Protein AF-K1E1S6-F1 (afdb_monomer_lite)

Secondary structure (DSSP, 8-state):
---SEEEEE-STTEEEEEE-SSS-EEEEEEE-SS-GGGEES---SEEE-TT-EEEEEE---SSSPPPSEEEEEETTEEEEEEEEPPP--

Sequence (89 aa):
MNVPFEITSGPGQSYLMRNVSGQTVDLVTVTVDHPEGLTRDLPSEETFGPGASKKFLVLATWQTGRPVEVLVSWDVHPTPYALPLPPKN

Foldseek 3Di:
DDDQWAWDDDPDQKIKIWRQDQAKFFQKFKADPAPPVQKFDGDGRDIHHHGRMDMIGGHDDPVRDGDQWIWIATDVRNDTDTHGHDDDD

Organism: NCBI:txid1210046

pLDDT: mean 94.49, std 6.03, range [58.41, 98.25]

Structure (mmCIF, N/CA/C/O backbone):
data_AF-K1E1S6-F1
#
_entry.id   AF-K1E1S6-F1
#
loop_
_atom_site.group_PDB
_atom_site.id
_atom_site.type_symbol
_atom_site.label_atom_id
_atom_site.label_alt_id
_atom_site.label_comp_id
_atom_site.label_asym_id
_atom_site.label_entity_id
_atom_site.label_seq_id
_atom_site.pdbx_PDB_ins_code
_atom_site.Cartn_x
_atom_site.Cartn_y
_atom_site.Cartn_z
_atom_site.occupancy
_atom_site.B_iso_or_equiv
_atom_site.auth_seq_id
_atom_site.auth_comp_id
_atom_site.auth_asym_id
_atom_site.auth_atom_id
_atom_site.pdbx_PDB_model_num
ATOM 1 N N . MET A 1 1 ? -3.516 -12.736 13.721 1.00 58.41 1 MET A N 1
ATOM 2 C CA . MET A 1 1 ? -3.682 -11.270 13.655 1.00 58.41 1 MET A CA 1
ATOM 3 C C . MET A 1 1 ? -4.191 -10.954 12.261 1.00 58.41 1 MET A C 1
ATOM 5 O O . MET A 1 1 ? -3.627 -11.495 11.320 1.00 58.41 1 MET A O 1
ATOM 9 N N . ASN A 1 2 ? -5.275 -10.188 12.130 1.00 79.88 2 ASN A N 1
ATOM 10 C CA . ASN A 1 2 ? -5.786 -9.799 10.814 1.00 79.88 2 ASN A CA 1
ATOM 11 C C . ASN A 1 2 ? -5.060 -8.533 10.367 1.00 79.88 2 ASN A C 1
ATOM 13 O O . ASN A 1 2 ? -5.002 -7.564 11.119 1.00 79.88 2 ASN A O 1
ATOM 17 N N . VAL A 1 3 ? -4.491 -8.565 9.167 1.00 90.62 3 VAL A N 1
ATOM 18 C CA . VAL A 1 3 ? -3.823 -7.414 8.558 1.00 90.62 3 VAL A CA 1
ATOM 19 C C . VAL A 1 3 ? -4.908 -6.415 8.146 1.00 90.62 3 VAL A C 1
ATOM 21 O O . VAL A 1 3 ? -5.861 -6.822 7.483 1.00 90.62 3 VAL A O 1
ATOM 24 N N . PRO A 1 4 ? -4.827 -5.132 8.542 1.00 95.31 4 PRO A N 1
ATOM 25 C CA . PRO A 1 4 ? -5.938 -4.195 8.371 1.00 95.31 4 PRO A CA 1
ATOM 26 C C . PRO A 1 4 ? -6.058 -3.628 6.949 1.00 95.31 4 PRO A C 1
ATOM 28 O O . PRO A 1 4 ? -6.902 -2.766 6.710 1.00 95.31 4 PRO A O 1
ATOM 31 N N . PHE A 1 5 ? -5.237 -4.091 6.004 1.00 96.94 5 PHE A N 1
ATOM 32 C CA . PHE A 1 5 ? -5.131 -3.518 4.669 1.00 96.94 5 PHE A CA 1
ATOM 33 C C . PHE A 1 5 ? -5.340 -4.544 3.566 1.00 96.94 5 PHE A C 1
ATOM 35 O O . PHE A 1 5 ? -4.823 -5.656 3.621 1.00 96.94 5 PHE A O 1
ATOM 42 N N . GLU A 1 6 ? -6.022 -4.099 2.517 1.00 97.19 6 GLU A N 1
ATOM 43 C CA . GLU A 1 6 ? -6.091 -4.783 1.231 1.00 97.19 6 GLU A CA 1
ATOM 44 C C . GLU A 1 6 ? -5.564 -3.865 0.130 1.00 97.19 6 GLU A C 1
ATOM 46 O O . GLU A 1 6 ? -5.747 -2.642 0.176 1.00 97.19 6 GLU A O 1
ATOM 51 N N . ILE A 1 7 ? -4.929 -4.461 -0.880 1.00 97.88 7 ILE A N 1
ATOM 52 C CA . ILE A 1 7 ? -4.462 -3.752 -2.070 1.00 97.88 7 ILE A CA 1
ATOM 53 C C . ILE A 1 7 ? -5.220 -4.270 -3.285 1.00 97.88 7 ILE A C 1
ATOM 55 O O . ILE A 1 7 ? -5.265 -5.466 -3.557 1.00 97.88 7 ILE A O 1
ATOM 59 N N . THR A 1 8 ? -5.791 -3.344 -4.049 1.00 97.44 8 THR A N 1
ATOM 60 C CA . THR A 1 8 ? -6.497 -3.634 -5.301 1.00 97.44 8 THR A CA 1
ATOM 61 C C . THR A 1 8 ? -5.815 -2.952 -6.484 1.00 97.44 8 THR A C 1
ATOM 63 O O . THR A 1 8 ? -5.130 -1.933 -6.350 1.00 97.44 8 THR A O 1
ATOM 66 N N . SER A 1 9 ? -5.981 -3.522 -7.677 1.00 95.94 9 SER A N 1
ATOM 67 C CA . SER A 1 9 ? -5.475 -2.935 -8.914 1.00 95.94 9 SER A CA 1
ATOM 68 C C . SER A 1 9 ? -6.340 -1.749 -9.350 1.00 95.94 9 SER A C 1
ATOM 70 O O . SER A 1 9 ? -7.542 -1.903 -9.547 1.00 95.94 9 SER A O 1
ATOM 72 N N . GLY A 1 10 ? -5.731 -0.587 -9.587 1.00 93.75 10 GLY A N 1
ATOM 73 C CA . GLY A 1 10 ? -6.378 0.555 -10.245 1.00 93.75 10 GLY A CA 1
ATOM 74 C C . GLY A 1 10 ? -6.167 0.591 -11.769 1.00 93.75 10 GLY A C 1
ATOM 75 O O . GLY A 1 10 ? -5.624 -0.348 -12.352 1.00 93.75 10 GLY A O 1
ATOM 76 N N . PRO A 1 11 ? -6.525 1.691 -12.448 1.00 91.81 11 PRO A N 1
ATOM 77 C CA . PRO A 1 11 ? -6.183 1.907 -13.854 1.00 91.81 11 PRO A CA 1
ATOM 78 C C . PRO A 1 11 ? -4.665 1.980 -14.090 1.00 91.81 11 PRO A C 1
ATOM 80 O O . PRO A 1 11 ? -3.919 2.519 -13.262 1.00 91.81 11 PRO A O 1
ATOM 83 N N . GLY A 1 12 ? -4.197 1.459 -15.226 1.00 91.50 12 GLY A N 1
ATOM 84 C CA . GLY A 1 12 ? -2.783 1.486 -15.613 1.00 91.50 12 GLY A CA 1
ATOM 85 C C . GLY A 1 12 ? -1.865 0.865 -14.552 1.00 91.50 12 GLY A C 1
ATOM 86 O 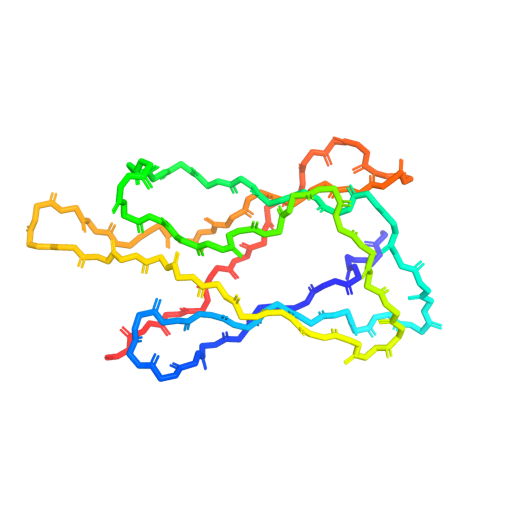O . GLY A 1 12 ? -2.100 -0.241 -14.062 1.00 91.50 12 GLY A O 1
ATOM 87 N N . GLN A 1 13 ? -0.830 1.603 -14.154 1.00 93.19 13 GLN A N 1
ATOM 88 C CA . GLN A 1 13 ? 0.201 1.144 -13.209 1.00 93.19 13 GLN A CA 1
ATOM 89 C C . GLN A 1 13 ? -0.095 1.504 -11.737 1.00 93.19 13 GLN A C 1
ATOM 91 O O . GLN A 1 13 ? 0.805 1.528 -10.901 1.00 93.19 13 GLN A O 1
ATOM 96 N N . SER A 1 14 ? -1.352 1.832 -11.417 1.00 95.94 14 SER A N 1
ATOM 97 C CA . SER A 1 14 ? -1.740 2.284 -10.075 1.00 95.94 14 SER A CA 1
ATOM 98 C C . SER A 1 14 ? -2.333 1.200 -9.191 1.00 95.94 14 SER A C 1
ATOM 100 O O . SER A 1 14 ? -3.039 0.322 -9.674 1.00 95.94 14 SER A O 1
ATOM 102 N N . TYR A 1 15 ? -2.125 1.298 -7.889 1.00 97.81 15 TYR A N 1
ATOM 103 C CA . TYR A 1 15 ? -2.756 0.449 -6.888 1.00 97.81 15 TYR A CA 1
ATOM 104 C C . TYR A 1 15 ? -3.539 1.305 -5.904 1.00 97.81 15 TYR A C 1
ATOM 106 O O . TYR A 1 15 ? -3.266 2.497 -5.758 1.00 97.81 15 TYR A O 1
ATOM 114 N N . LEU A 1 16 ? -4.530 0.700 -5.260 1.00 97.94 16 LEU A N 1
ATOM 115 C CA . LEU A 1 16 ? -5.306 1.319 -4.199 1.00 97.94 16 LEU A CA 1
ATOM 116 C C . LEU A 1 16 ? -5.163 0.467 -2.941 1.00 97.94 16 LEU A C 1
ATOM 118 O O . LEU A 1 16 ? -5.623 -0.673 -2.919 1.00 97.94 16 LEU A O 1
ATOM 122 N N . MET A 1 17 ? -4.535 1.031 -1.915 1.00 98.06 17 MET A N 1
ATOM 123 C CA . MET A 1 17 ? -4.485 0.458 -0.574 1.00 98.06 17 MET A CA 1
ATOM 124 C C . MET A 1 17 ? -5.672 0.982 0.224 1.00 98.06 17 MET A C 1
ATOM 126 O O . MET A 1 17 ? -5.911 2.191 0.246 1.00 98.06 17 MET A O 1
ATOM 130 N N . ARG A 1 18 ? -6.424 0.090 0.866 1.00 98.06 18 ARG A N 1
ATOM 131 C CA . ARG A 1 18 ? -7.606 0.432 1.662 1.00 98.06 18 ARG A CA 1
ATOM 132 C C . ARG A 1 18 ? -7.492 -0.158 3.056 1.00 98.06 18 ARG A C 1
ATOM 134 O O . ARG A 1 18 ? -7.175 -1.336 3.189 1.00 98.06 18 ARG A O 1
ATOM 141 N N . ASN A 1 19 ? -7.814 0.638 4.073 1.00 97.69 19 ASN A N 1
ATOM 142 C CA . ASN A 1 19 ? -8.053 0.125 5.414 1.00 97.69 19 ASN A CA 1
ATOM 143 C C . ASN A 1 19 ? -9.405 -0.598 5.434 1.00 97.69 19 ASN A C 1
ATOM 145 O O . ASN A 1 19 ? -10.463 0.024 5.308 1.00 97.69 19 ASN A O 1
ATOM 149 N N . VAL A 1 20 ? -9.356 -1.920 5.550 1.00 97.38 20 VAL A N 1
ATOM 150 C CA . VAL A 1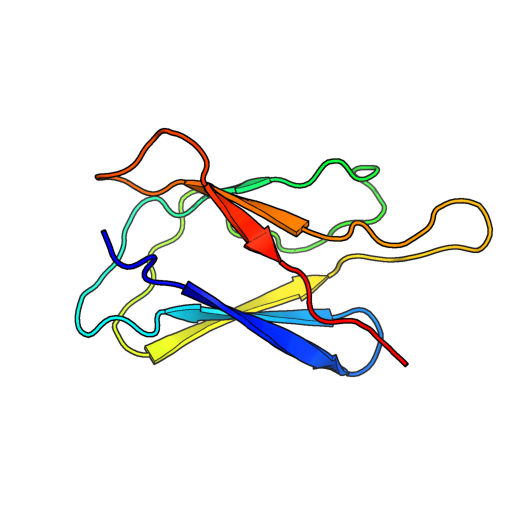 20 ? -10.531 -2.799 5.628 1.00 97.38 20 VAL A CA 1
ATOM 151 C C . VAL A 1 20 ? -10.890 -3.158 7.067 1.00 97.38 20 VAL A C 1
ATOM 153 O O . VAL A 1 20 ? -11.883 -3.844 7.308 1.00 97.38 20 VAL A O 1
ATOM 156 N N . SER A 1 21 ? -10.110 -2.680 8.037 1.00 94.44 21 SER A N 1
ATOM 157 C CA . SER A 1 21 ? -10.468 -2.787 9.443 1.00 94.44 21 SER A CA 1
ATOM 158 C C . SER A 1 21 ? -11.565 -1.786 9.820 1.00 94.44 21 SER A C 1
ATOM 160 O O . SER A 1 21 ? -11.800 -0.776 9.153 1.00 94.44 21 SER A O 1
ATOM 162 N N . GLY A 1 22 ? -12.237 -2.059 10.937 1.00 95.19 22 GLY A N 1
ATOM 163 C CA . GLY A 1 22 ? -13.193 -1.133 11.543 1.00 95.19 22 GLY A CA 1
ATOM 164 C C . GLY A 1 22 ? -12.550 -0.062 12.429 1.00 95.19 22 GLY A C 1
ATOM 165 O O . GLY A 1 22 ? -13.269 0.548 13.214 1.00 95.19 22 GLY A O 1
ATOM 166 N N . GLN A 1 23 ? -11.225 0.119 12.392 1.00 95.62 23 GLN A N 1
ATOM 167 C CA . GLN A 1 23 ? -10.467 1.000 13.292 1.00 95.62 23 GLN A CA 1
ATOM 168 C C . GLN A 1 23 ? -9.562 1.947 12.496 1.00 95.62 23 GLN A C 1
ATOM 170 O O . GLN A 1 23 ? -9.230 1.669 11.346 1.00 95.62 23 GLN A O 1
ATOM 175 N N . THR A 1 24 ? -9.166 3.067 13.100 1.00 97.38 24 THR A N 1
ATOM 176 C CA . THR A 1 24 ? -8.101 3.917 12.550 1.00 97.38 24 THR A CA 1
ATOM 177 C C . THR A 1 24 ? -6.754 3.217 12.719 1.00 97.38 24 THR A C 1
ATOM 179 O O . THR A 1 24 ? -6.516 2.601 13.756 1.00 97.38 24 THR A O 1
ATOM 182 N N . VAL A 1 25 ? -5.900 3.297 11.700 1.00 97.19 25 VAL A N 1
ATOM 183 C CA . VAL A 1 25 ? -4.533 2.763 11.720 1.00 97.19 25 VAL A CA 1
ATOM 184 C C . VAL A 1 25 ? -3.564 3.907 11.448 1.00 97.19 25 VAL A C 1
ATOM 186 O O . VAL A 1 25 ? -3.694 4.584 10.426 1.00 97.19 25 VAL A O 1
ATOM 189 N N . ASP A 1 26 ? -2.620 4.116 12.360 1.00 97.69 26 ASP A N 1
ATOM 190 C CA . ASP A 1 26 ? -1.688 5.242 12.349 1.00 97.69 26 ASP A CA 1
ATOM 191 C C . ASP A 1 26 ? -0.269 4.822 11.947 1.00 97.69 26 ASP A C 1
ATOM 193 O O . ASP A 1 26 ? 0.105 3.647 12.017 1.00 97.69 26 ASP A O 1
ATOM 197 N N . LEU A 1 27 ? 0.532 5.814 11.540 1.00 97.31 27 LEU A N 1
ATOM 198 C CA . LEU A 1 27 ? 1.946 5.664 11.169 1.00 97.31 27 LEU A CA 1
ATOM 199 C C . LEU A 1 27 ? 2.186 4.594 10.094 1.00 97.31 27 LEU A C 1
ATOM 201 O O . LEU A 1 27 ? 3.182 3.869 10.113 1.00 97.31 27 LEU A O 1
ATOM 205 N N . VAL A 1 28 ? 1.264 4.501 9.138 1.00 97.75 28 VAL A N 1
ATOM 206 C CA . VAL A 1 28 ? 1.316 3.520 8.059 1.00 97.75 28 VAL A CA 1
ATOM 207 C C . VAL A 1 28 ? 2.422 3.898 7.090 1.00 97.75 28 VAL A C 1
ATOM 209 O O . VAL A 1 28 ? 2.377 4.954 6.456 1.00 97.75 28 VAL A O 1
ATOM 212 N N . THR A 1 29 ? 3.389 3.001 6.943 1.00 97.94 29 THR A N 1
ATOM 213 C CA . THR A 1 29 ? 4.500 3.147 6.004 1.00 97.94 29 THR A CA 1
ATOM 214 C C . THR A 1 29 ? 4.530 1.956 5.064 1.00 97.94 29 THR A C 1
ATOM 216 O O . THR A 1 29 ? 4.450 0.806 5.497 1.00 97.94 29 THR A O 1
ATOM 219 N N . VAL A 1 30 ? 4.648 2.237 3.769 1.00 97.75 30 VAL A N 1
ATOM 220 C CA . VAL A 1 30 ? 4.780 1.232 2.717 1.00 97.75 30 VAL A CA 1
ATOM 221 C C . VAL A 1 30 ? 6.145 1.365 2.071 1.00 97.75 30 VAL A C 1
ATOM 223 O O . VAL A 1 30 ? 6.508 2.423 1.561 1.00 97.75 30 VAL A O 1
ATOM 226 N N . THR A 1 31 ? 6.877 0.262 2.030 1.00 97.00 31 THR A N 1
ATOM 227 C CA . THR A 1 31 ? 8.113 0.138 1.263 1.00 97.00 31 THR A CA 1
ATOM 228 C C . THR A 1 31 ? 7.973 -0.972 0.236 1.00 97.00 31 THR A C 1
ATOM 230 O O . THR A 1 31 ? 7.112 -1.848 0.325 1.00 97.00 31 THR A O 1
ATOM 233 N N . VAL A 1 32 ? 8.795 -0.919 -0.800 1.00 96.12 32 VAL A N 1
ATOM 234 C CA . VAL A 1 32 ? 8.795 -1.921 -1.860 1.00 96.12 32 VAL A CA 1
ATOM 235 C C . VAL A 1 32 ? 10.211 -2.058 -2.385 1.00 96.12 32 VAL A C 1
ATOM 237 O O . VAL A 1 32 ? 10.906 -1.056 -2.554 1.00 96.12 32 VAL A O 1
ATOM 240 N N . ASP A 1 33 ? 10.639 -3.293 -2.631 1.00 94.75 33 ASP A N 1
ATOM 241 C CA . ASP A 1 33 ? 11.898 -3.559 -3.321 1.00 94.75 33 ASP A CA 1
ATOM 242 C C . ASP A 1 33 ? 11.712 -3.279 -4.817 1.00 94.75 33 ASP A C 1
ATOM 244 O O . ASP A 1 33 ? 11.373 -4.150 -5.619 1.00 94.75 33 ASP A O 1
ATOM 248 N N . HIS A 1 34 ? 11.795 -1.996 -5.164 1.00 95.19 34 HIS A N 1
ATOM 249 C CA . HIS A 1 34 ? 11.623 -1.489 -6.518 1.00 95.19 34 HIS A CA 1
ATOM 250 C C . HIS A 1 34 ? 12.427 -0.196 -6.681 1.00 95.19 34 HIS A C 1
ATOM 252 O O . HIS A 1 34 ? 12.544 0.560 -5.715 1.00 95.19 34 HIS A O 1
ATOM 258 N N . PRO A 1 35 ? 12.970 0.116 -7.874 1.00 95.62 35 PRO A N 1
ATOM 259 C CA . PRO A 1 35 ? 13.720 1.351 -8.070 1.00 95.62 35 PRO A CA 1
ATOM 260 C C . PRO A 1 35 ? 12.902 2.584 -7.673 1.00 95.62 35 PRO A C 1
ATOM 262 O O . PRO A 1 35 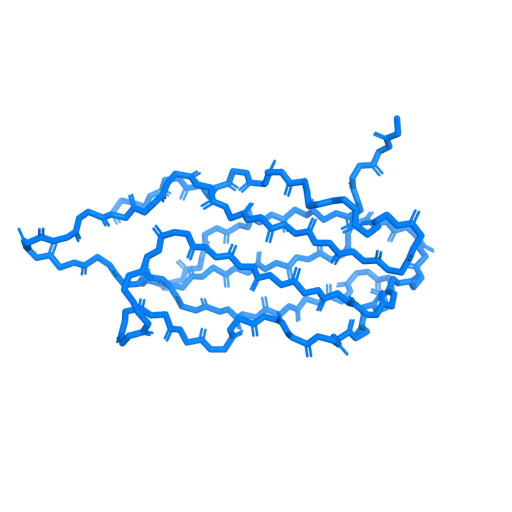? 11.754 2.728 -8.094 1.00 95.62 35 PRO A O 1
ATOM 265 N N . GLU A 1 36 ? 13.511 3.497 -6.916 1.00 88.50 36 GLU A N 1
ATOM 266 C CA . GLU A 1 36 ? 12.839 4.669 -6.333 1.00 88.50 36 GLU A CA 1
ATOM 267 C C . GLU A 1 36 ? 12.072 5.485 -7.392 1.00 88.50 36 GLU A C 1
ATOM 269 O O . GLU A 1 36 ? 10.891 5.783 -7.224 1.00 88.50 36 GLU A O 1
ATOM 274 N N . GLY A 1 37 ? 12.688 5.722 -8.558 1.00 93.06 37 GLY A N 1
ATOM 275 C CA . GLY A 1 37 ? 12.075 6.443 -9.685 1.00 93.06 37 GLY A CA 1
ATOM 276 C C . GLY A 1 37 ? 10.909 5.722 -10.380 1.00 93.06 37 GLY A C 1
ATOM 277 O O . GLY A 1 37 ? 10.249 6.306 -11.244 1.00 93.06 37 GLY A O 1
ATOM 278 N N . LEU A 1 38 ? 10.643 4.465 -10.021 1.00 95.81 38 LEU A N 1
ATOM 279 C CA . LEU A 1 38 ? 9.532 3.656 -10.518 1.00 95.81 38 LEU A CA 1
ATOM 280 C C . LEU A 1 38 ? 8.408 3.495 -9.488 1.00 95.81 38 LEU A C 1
ATOM 282 O O . LEU A 1 38 ? 7.461 2.747 -9.730 1.00 95.81 38 LEU A O 1
ATOM 286 N N . THR A 1 39 ? 8.460 4.218 -8.372 1.00 96.62 39 THR A N 1
ATOM 287 C CA . THR A 1 39 ? 7.377 4.276 -7.385 1.00 96.62 39 THR A CA 1
ATOM 288 C C . THR A 1 39 ? 6.929 5.718 -7.183 1.00 96.62 39 THR A C 1
ATOM 290 O O . THR A 1 39 ? 7.713 6.645 -7.375 1.00 96.62 39 THR A O 1
ATOM 293 N N . ARG A 1 40 ? 5.648 5.939 -6.866 1.00 96.94 40 ARG A N 1
ATOM 294 C CA . ARG A 1 40 ? 5.132 7.272 -6.501 1.00 96.94 40 ARG A CA 1
ATOM 295 C C . ARG A 1 40 ? 4.038 7.156 -5.457 1.00 96.94 40 ARG A C 1
ATOM 297 O O . ARG A 1 40 ? 3.236 6.224 -5.517 1.00 96.94 40 ARG A O 1
ATOM 304 N N . ASP A 1 41 ? 3.986 8.143 -4.570 1.00 96.75 41 ASP A N 1
ATOM 305 C CA . ASP A 1 41 ? 2.931 8.317 -3.567 1.00 96.75 41 ASP A CA 1
ATOM 306 C C . ASP A 1 41 ? 2.734 7.099 -2.649 1.00 96.75 41 ASP A C 1
ATOM 308 O O . ASP A 1 41 ? 1.619 6.838 -2.192 1.00 96.75 41 ASP A O 1
ATOM 312 N N . LEU A 1 42 ? 3.804 6.335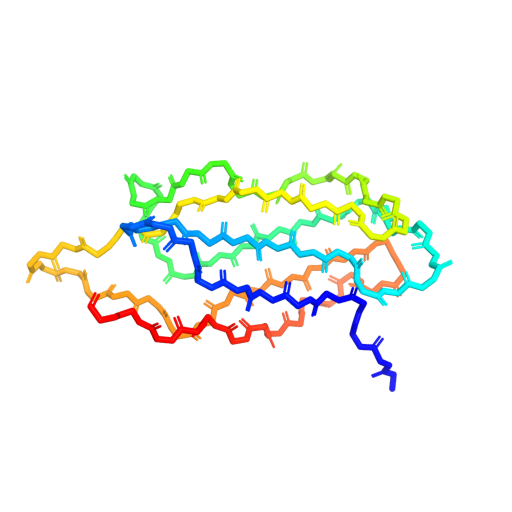 -2.386 1.00 97.19 42 LEU A N 1
ATOM 313 C CA . LEU A 1 42 ? 3.770 5.287 -1.368 1.00 97.19 42 LEU A CA 1
ATOM 314 C C . LEU A 1 42 ? 3.388 5.914 -0.018 1.00 97.19 42 LEU A C 1
ATOM 316 O O . LEU A 1 42 ? 3.928 6.973 0.314 1.00 97.19 42 LEU A O 1
ATOM 320 N N . PRO A 1 43 ? 2.464 5.303 0.746 1.00 97.12 43 PRO A N 1
ATOM 321 C CA . PRO A 1 43 ? 2.147 5.795 2.077 1.00 97.12 43 PRO A CA 1
ATOM 322 C C . PRO A 1 43 ? 3.391 5.883 2.966 1.00 97.12 43 PRO A C 1
ATOM 324 O O . PRO A 1 43 ? 4.160 4.924 3.041 1.00 97.12 43 PRO A O 1
ATOM 327 N N . SER A 1 44 ? 3.580 7.018 3.634 1.00 97.00 44 SER A N 1
ATOM 328 C CA . SER A 1 44 ? 4.721 7.261 4.524 1.00 97.00 44 SER A CA 1
ATOM 329 C C . SER A 1 44 ? 4.243 7.982 5.777 1.00 97.00 44 SER A C 1
ATOM 331 O O . SER A 1 44 ? 3.858 9.145 5.697 1.00 97.00 44 SER A O 1
ATOM 333 N N . GLU A 1 45 ? 4.278 7.289 6.918 1.00 96.94 45 GLU A N 1
ATOM 334 C CA . GLU A 1 45 ? 3.769 7.773 8.213 1.00 96.94 45 GLU A CA 1
ATOM 335 C C . GLU A 1 45 ? 2.321 8.302 8.153 1.00 96.94 45 GLU A C 1
ATOM 337 O O . GLU A 1 45 ? 1.962 9.285 8.798 1.00 96.94 45 GLU A O 1
ATOM 342 N N . GLU A 1 46 ? 1.463 7.647 7.369 1.00 97.06 46 GLU A N 1
ATOM 343 C CA . GLU A 1 46 ? 0.091 8.105 7.140 1.00 97.06 46 GLU A CA 1
ATOM 344 C C . GLU A 1 46 ? -0.944 7.471 8.067 1.00 97.06 46 GLU A C 1
ATOM 346 O O . GLU A 1 46 ? -0.803 6.336 8.516 1.00 97.06 46 GLU A O 1
ATOM 351 N N . THR A 1 47 ? -2.038 8.196 8.296 1.00 97.88 47 THR A N 1
ATOM 352 C CA . THR A 1 47 ? -3.198 7.711 9.051 1.00 97.88 47 THR A CA 1
ATOM 353 C C . THR A 1 47 ? -4.321 7.299 8.105 1.00 97.88 47 THR A C 1
ATOM 355 O O . THR A 1 47 ? -4.768 8.080 7.262 1.00 97.88 47 THR A O 1
ATOM 358 N N . PHE A 1 48 ? -4.846 6.088 8.292 1.00 98.25 48 PHE A N 1
ATOM 359 C CA . PHE A 1 48 ? -6.006 5.576 7.569 1.00 98.25 48 PHE A CA 1
ATOM 360 C C . PHE A 1 48 ? -7.174 5.354 8.528 1.00 98.25 48 PHE A C 1
ATOM 362 O O . PHE A 1 48 ? -7.174 4.407 9.313 1.00 98.25 48 PHE A O 1
ATOM 369 N N . GLY A 1 49 ? -8.221 6.171 8.415 1.00 98.19 49 GLY A N 1
ATOM 370 C CA . GLY A 1 49 ? -9.499 5.890 9.077 1.00 98.19 49 GLY A CA 1
ATOM 371 C C . GLY A 1 49 ? -10.196 4.633 8.519 1.00 98.19 49 GLY A C 1
ATOM 372 O O . GLY A 1 49 ? -9.794 4.122 7.467 1.00 98.19 49 GLY A O 1
ATOM 373 N N . PRO A 1 50 ? -11.265 4.141 9.171 1.00 97.88 50 PRO A N 1
ATOM 374 C CA . PRO A 1 50 ? -12.032 2.993 8.685 1.00 97.88 50 PRO A CA 1
ATOM 375 C C . PRO A 1 50 ? -12.536 3.204 7.252 1.00 97.88 50 PRO A C 1
ATOM 377 O O . PRO A 1 50 ? -13.202 4.196 6.952 1.00 97.88 50 PRO A O 1
ATOM 380 N N . GLY A 1 51 ? -12.210 2.280 6.346 1.00 97.88 51 GLY A N 1
ATOM 381 C CA . GLY A 1 51 ? -12.594 2.365 4.934 1.00 97.88 51 GLY A CA 1
ATOM 382 C C . GLY A 1 51 ? -11.824 3.398 4.104 1.00 97.88 51 GLY A C 1
ATOM 383 O O . GLY A 1 51 ? -12.067 3.476 2.897 1.00 97.88 51 GLY A O 1
ATOM 384 N N . ALA A 1 52 ? -10.907 4.164 4.706 1.00 98.19 52 ALA A N 1
ATOM 385 C CA . ALA A 1 52 ? -10.063 5.111 3.988 1.00 98.19 52 ALA A CA 1
ATOM 386 C C . ALA A 1 52 ? -9.152 4.379 2.998 1.00 98.19 52 ALA A C 1
ATOM 388 O O . ALA A 1 52 ? -8.745 3.234 3.219 1.00 98.19 52 ALA A O 1
ATOM 389 N N . SER A 1 53 ? -8.819 5.049 1.899 1.00 97.94 53 SER A N 1
ATOM 390 C CA . SER A 1 53 ? -7.994 4.466 0.848 1.00 97.94 53 SER A CA 1
ATOM 391 C C . SER A 1 53 ? -7.041 5.479 0.246 1.00 97.94 53 SER A C 1
ATOM 393 O O . SER A 1 53 ? -7.411 6.640 0.070 1.00 97.94 53 SER A O 1
ATOM 395 N N . LYS A 1 54 ? -5.864 5.007 -0.157 1.00 97.75 54 LYS A N 1
ATOM 396 C CA . LYS A 1 54 ? -4.847 5.796 -0.841 1.00 97.75 54 LYS A CA 1
ATOM 397 C C . LYS A 1 54 ? -4.385 5.095 -2.106 1.00 97.75 54 LYS A C 1
ATOM 399 O O . LYS A 1 54 ? -4.155 3.886 -2.130 1.00 97.75 54 LYS A O 1
ATOM 404 N N . LYS A 1 55 ? -4.254 5.883 -3.168 1.00 98.00 55 LYS A N 1
ATOM 405 C CA . LYS A 1 55 ? -3.689 5.445 -4.437 1.00 98.00 55 LYS A CA 1
ATOM 406 C C . LYS A 1 55 ? -2.179 5.665 -4.428 1.00 98.00 55 LYS A C 1
ATOM 408 O O . LYS A 1 55 ? -1.735 6.726 -4.010 1.00 98.00 55 LYS A O 1
ATOM 413 N N . PHE A 1 56 ? -1.433 4.704 -4.958 1.00 97.69 56 PHE A N 1
ATOM 414 C CA . PHE A 1 56 ? 0.008 4.809 -5.196 1.00 97.69 56 PHE A CA 1
ATOM 415 C C . PHE A 1 56 ? 0.371 4.178 -6.546 1.00 97.69 56 PHE A C 1
ATOM 417 O O . PHE A 1 56 ? -0.447 3.485 -7.167 1.00 97.69 56 PHE A O 1
ATOM 424 N N . LEU A 1 57 ? 1.575 4.449 -7.045 1.00 96.75 57 LEU A N 1
ATOM 425 C CA . LEU A 1 57 ? 2.061 3.934 -8.325 1.00 96.75 57 LEU A CA 1
ATOM 426 C C . LEU A 1 57 ? 3.256 3.011 -8.119 1.00 96.75 57 LEU A C 1
ATOM 428 O O . LEU A 1 57 ? 4.187 3.349 -7.394 1.00 96.75 57 LEU A O 1
ATOM 432 N N . VAL A 1 58 ? 3.244 1.890 -8.839 1.00 96.19 58 VAL A N 1
ATOM 433 C CA . VAL A 1 58 ? 4.402 1.006 -8.998 1.00 96.19 58 VAL A CA 1
ATOM 434 C C . VAL A 1 58 ? 4.530 0.689 -10.483 1.00 96.19 58 VAL A C 1
ATOM 436 O O . VAL A 1 58 ? 3.693 -0.006 -11.065 1.00 96.19 58 VAL A O 1
ATOM 439 N N . LEU A 1 59 ? 5.549 1.271 -11.107 1.00 94.75 59 LEU A N 1
ATOM 440 C CA . LEU A 1 59 ? 5.759 1.276 -12.547 1.00 94.75 59 LEU A CA 1
ATOM 441 C C . LEU A 1 59 ? 6.636 0.092 -12.968 1.00 94.75 59 LEU A C 1
ATOM 443 O O . LEU A 1 59 ? 7.790 0.004 -12.574 1.00 94.75 59 LEU A O 1
ATOM 447 N N . ALA A 1 60 ? 6.131 -0.781 -13.828 1.00 93.38 60 ALA A N 1
ATOM 448 C CA . ALA A 1 60 ? 6.949 -1.673 -14.638 1.00 93.38 60 ALA A CA 1
ATOM 449 C C . ALA A 1 60 ? 7.491 -0.937 -15.868 1.00 93.38 60 ALA A C 1
ATOM 451 O O . ALA A 1 60 ? 6.812 -0.091 -16.465 1.00 93.38 60 ALA A O 1
ATOM 452 N N . THR A 1 61 ? 8.691 -1.332 -16.277 1.00 91.44 61 THR A N 1
ATOM 453 C CA . THR A 1 61 ? 9.323 -0.964 -17.545 1.00 91.44 61 THR A CA 1
ATOM 454 C C . THR A 1 61 ? 9.686 -2.234 -18.315 1.00 91.44 61 THR A C 1
ATOM 456 O O . THR A 1 61 ? 9.464 -3.349 -17.849 1.00 91.44 61 THR A O 1
ATOM 459 N N . TRP A 1 62 ? 10.270 -2.082 -19.502 1.00 91.06 62 TRP A N 1
ATOM 460 C CA . TRP A 1 62 ? 10.798 -3.218 -20.258 1.00 91.06 62 TRP A CA 1
ATOM 461 C C . TRP A 1 62 ? 12.047 -3.852 -19.610 1.00 91.06 62 TRP A C 1
ATOM 463 O O . TRP A 1 62 ? 12.343 -5.007 -19.894 1.00 91.06 62 TRP A O 1
ATOM 473 N N . GLN A 1 63 ? 12.766 -3.124 -18.742 1.00 93.69 63 GLN A N 1
ATOM 474 C CA . GLN A 1 63 ? 13.962 -3.611 -18.029 1.00 93.69 63 GLN A CA 1
ATOM 475 C C . GLN A 1 63 ? 13.657 -4.084 -16.608 1.00 93.69 63 GLN A C 1
ATOM 477 O O . GLN A 1 63 ? 14.428 -4.848 -16.034 1.00 93.69 63 GLN A O 1
ATOM 482 N N . THR A 1 64 ? 12.556 -3.611 -16.023 1.00 92.94 64 THR A N 1
ATOM 483 C CA . THR A 1 64 ? 12.213 -3.858 -14.623 1.00 92.94 64 THR A CA 1
ATOM 484 C C . THR A 1 64 ? 10.767 -4.313 -14.536 1.00 92.94 64 THR A C 1
ATOM 486 O O . THR A 1 64 ? 9.840 -3.544 -14.806 1.00 92.94 64 THR A O 1
ATOM 489 N N . GLY A 1 65 ? 10.584 -5.577 -14.153 1.00 91.69 65 GLY A N 1
ATOM 490 C CA . GLY A 1 65 ? 9.270 -6.142 -13.873 1.00 91.69 65 GLY A CA 1
ATOM 491 C C . GLY A 1 65 ? 8.589 -5.456 -12.691 1.00 91.69 65 GLY A C 1
ATOM 492 O O . GLY A 1 65 ? 9.199 -4.688 -11.952 1.00 91.69 65 GLY A O 1
ATOM 493 N N . ARG A 1 66 ? 7.297 -5.728 -12.515 1.00 91.62 66 ARG A N 1
ATOM 494 C CA . ARG A 1 66 ? 6.560 -5.271 -11.335 1.00 91.62 66 ARG A CA 1
ATOM 495 C C . ARG A 1 66 ? 6.889 -6.191 -10.144 1.00 91.62 66 ARG A C 1
ATOM 497 O O . ARG A 1 66 ? 6.941 -7.405 -10.352 1.00 91.62 66 ARG A O 1
ATOM 504 N N . PRO A 1 67 ? 7.076 -5.652 -8.929 1.00 94.56 67 PRO A N 1
ATOM 505 C CA . PRO A 1 67 ? 7.194 -6.469 -7.729 1.00 94.56 67 PRO A CA 1
ATOM 506 C C . PRO A 1 67 ? 5.870 -7.191 -7.455 1.00 94.56 67 PRO A C 1
ATOM 508 O O . PRO A 1 67 ? 4.801 -6.750 -7.888 1.00 94.56 67 PRO A O 1
ATOM 511 N N . VAL A 1 68 ? 5.952 -8.316 -6.747 1.00 95.69 68 VAL A N 1
ATOM 512 C CA . VAL A 1 68 ? 4.790 -9.160 -6.418 1.00 95.69 68 VAL A CA 1
ATOM 513 C C . VAL A 1 68 ? 4.112 -8.756 -5.110 1.00 95.69 68 VAL A C 1
ATOM 515 O O . VAL A 1 68 ? 2.977 -9.147 -4.861 1.00 95.69 68 VAL A O 1
ATOM 518 N N . GLU A 1 69 ? 4.786 -7.956 -4.289 1.00 97.06 69 GLU A N 1
ATOM 519 C CA . GLU A 1 69 ? 4.328 -7.532 -2.970 1.00 97.06 69 GLU A CA 1
ATOM 520 C C . GLU A 1 69 ? 4.924 -6.176 -2.583 1.00 97.06 69 GLU A C 1
ATOM 522 O O . GLU A 1 69 ? 5.866 -5.687 -3.210 1.00 97.06 69 GLU A O 1
ATOM 527 N N . VAL A 1 70 ? 4.355 -5.578 -1.542 1.00 97.44 70 VAL A N 1
ATOM 528 C CA . VAL A 1 70 ? 4.914 -4.438 -0.812 1.00 97.44 70 VAL A CA 1
ATOM 529 C C . VAL A 1 70 ? 5.016 -4.799 0.663 1.00 97.44 70 VAL A C 1
ATOM 531 O O . VAL A 1 70 ? 4.264 -5.637 1.157 1.00 97.44 70 VAL A O 1
ATOM 534 N N . LEU A 1 71 ? 5.916 -4.148 1.383 1.00 97.62 71 LEU A N 1
ATOM 535 C CA . LEU A 1 71 ? 6.038 -4.287 2.825 1.00 97.62 71 LEU A CA 1
ATOM 536 C C . LEU A 1 71 ? 5.298 -3.138 3.501 1.00 97.62 71 LEU A C 1
ATOM 538 O O . LEU A 1 71 ? 5.501 -1.977 3.156 1.00 97.62 71 LEU A O 1
ATOM 542 N N . VAL A 1 72 ? 4.443 -3.459 4.466 1.00 97.31 72 VAL A N 1
ATOM 543 C CA . VAL A 1 72 ? 3.633 -2.480 5.196 1.00 97.31 72 VAL A CA 1
ATOM 544 C C . VAL A 1 72 ? 3.882 -2.609 6.687 1.00 97.31 72 VAL A C 1
ATOM 546 O O . VAL A 1 72 ? 3.754 -3.696 7.244 1.00 97.31 72 VAL A O 1
ATOM 549 N N . SER A 1 73 ? 4.193 -1.501 7.345 1.00 97.12 73 SER A N 1
ATOM 550 C CA . SER A 1 73 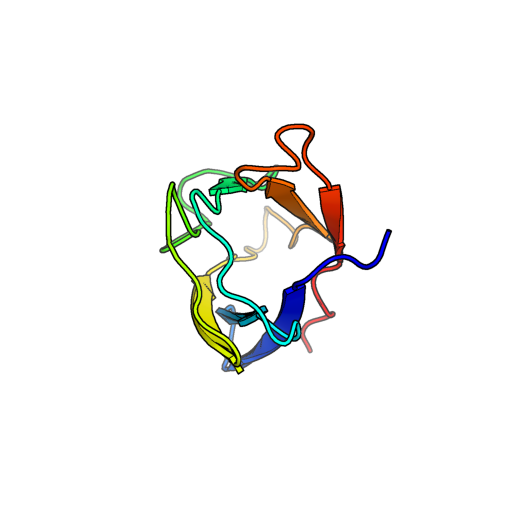? 4.228 -1.393 8.804 1.00 97.12 73 SER A CA 1
ATOM 551 C C . SER A 1 73 ? 3.267 -0.308 9.282 1.00 97.12 73 SER A C 1
ATOM 553 O O . SER A 1 73 ? 2.863 0.566 8.512 1.00 97.12 73 SER A O 1
ATOM 555 N N . TRP A 1 74 ? 2.861 -0.398 10.545 1.00 95.75 74 TRP A N 1
ATOM 556 C CA . TRP A 1 74 ? 2.008 0.581 11.221 1.00 95.75 74 TRP A CA 1
ATOM 557 C C . TRP A 1 74 ? 2.317 0.597 12.722 1.00 95.75 74 TRP A C 1
ATOM 559 O O . TRP A 1 74 ? 3.074 -0.246 13.207 1.00 95.75 74 TRP A O 1
ATOM 569 N N . ASP A 1 75 ? 1.748 1.550 13.456 1.00 92.69 75 ASP A N 1
ATOM 570 C CA . ASP A 1 75 ? 2.070 1.849 14.860 1.00 92.69 75 ASP A CA 1
ATOM 571 C C . ASP A 1 75 ? 2.223 0.619 15.789 1.00 92.69 75 ASP A C 1
ATOM 573 O O . ASP A 1 75 ? 3.284 0.403 16.376 1.00 92.69 75 ASP A O 1
ATOM 577 N N . VAL A 1 76 ? 1.195 -0.229 15.896 1.00 90.38 76 VAL A N 1
ATOM 578 C CA . VAL A 1 76 ? 1.152 -1.408 16.774 1.00 90.38 76 VAL A CA 1
ATOM 579 C C . VAL A 1 76 ? 1.810 -2.639 16.148 1.00 90.38 76 VAL A C 1
ATOM 581 O O . VAL A 1 76 ? 1.870 -3.697 16.779 1.00 90.38 76 VAL A O 1
ATOM 584 N N . HIS A 1 77 ? 2.299 -2.527 14.911 1.00 89.31 77 HIS A N 1
ATOM 585 C CA . HIS A 1 77 ? 2.992 -3.591 14.193 1.00 89.31 77 HIS A CA 1
ATOM 586 C C . HIS A 1 77 ? 4.178 -3.028 13.382 1.00 89.31 77 HIS A C 1
ATOM 588 O O . HIS A 1 77 ? 4.141 -2.973 12.147 1.00 89.31 77 HIS A O 1
ATOM 594 N N . PRO A 1 78 ? 5.264 -2.619 14.067 1.00 86.31 78 PRO A N 1
ATOM 595 C CA . PRO A 1 78 ? 6.415 -1.989 13.422 1.00 86.31 78 PRO A CA 1
ATOM 596 C C . PRO A 1 78 ? 7.219 -2.963 12.550 1.00 86.31 78 PRO A C 1
ATOM 598 O O . PRO A 1 78 ? 7.968 -2.534 11.674 1.00 86.31 78 PRO A O 1
ATOM 601 N N . THR A 1 79 ? 7.074 -4.276 12.762 1.00 93.62 79 THR A N 1
ATOM 602 C CA . THR A 1 79 ? 7.640 -5.291 11.869 1.00 93.62 79 THR A CA 1
ATOM 603 C C . THR A 1 79 ? 6.893 -5.267 10.533 1.00 93.62 79 THR A C 1
ATOM 605 O O . THR A 1 79 ? 5.678 -5.467 10.534 1.00 93.62 79 THR A O 1
ATOM 608 N N . PRO A 1 80 ? 7.568 -5.059 9.391 1.00 94.88 80 PRO A N 1
ATOM 609 C CA . PRO A 1 80 ? 6.877 -4.989 8.112 1.00 94.88 80 PRO A CA 1
ATOM 610 C C . PRO A 1 80 ? 6.189 -6.309 7.748 1.00 94.88 80 PRO A C 1
ATOM 612 O O . PRO A 1 80 ? 6.765 -7.389 7.885 1.00 94.88 80 PRO A O 1
ATOM 615 N N . TYR A 1 81 ? 4.955 -6.208 7.266 1.00 95.25 81 TYR A N 1
ATOM 616 C CA . TYR A 1 81 ? 4.150 -7.311 6.763 1.00 95.25 81 TYR A CA 1
ATOM 617 C C . TYR A 1 81 ? 4.077 -7.254 5.235 1.00 95.25 81 TYR A C 1
ATOM 619 O O . TYR A 1 81 ? 3.768 -6.206 4.668 1.00 95.25 81 TYR A O 1
ATOM 627 N N . ALA A 1 82 ? 4.329 -8.379 4.568 1.00 96.69 82 ALA A N 1
ATOM 628 C CA . ALA A 1 82 ? 4.243 -8.477 3.116 1.00 96.69 82 ALA A CA 1
ATOM 629 C C . ALA A 1 82 ? 2.780 -8.540 2.646 1.00 96.69 82 ALA A C 1
ATOM 631 O O . ALA A 1 82 ? 2.063 -9.499 2.932 1.00 96.69 82 ALA A O 1
ATOM 632 N N . LEU A 1 83 ? 2.335 -7.516 1.917 1.00 96.38 83 LEU A N 1
ATOM 633 C CA . LEU A 1 83 ? 1.037 -7.483 1.253 1.00 96.38 83 LEU A CA 1
ATOM 634 C C . LEU A 1 83 ? 1.196 -7.748 -0.246 1.00 96.38 83 LEU A C 1
ATOM 636 O O . LEU A 1 83 ? 1.935 -7.017 -0.912 1.00 96.38 83 LEU A O 1
ATOM 640 N N . PRO A 1 84 ? 0.471 -8.730 -0.810 1.00 96.81 84 PRO A N 1
ATOM 641 C CA . PRO A 1 84 ? 0.568 -9.036 -2.227 1.00 96.81 84 PRO A CA 1
ATOM 642 C C . PRO A 1 84 ? 0.029 -7.880 -3.074 1.00 96.81 84 PRO A C 1
ATOM 644 O O . PRO A 1 84 ? -1.025 -7.304 -2.788 1.00 96.81 84 PRO A O 1
ATOM 647 N N . LEU A 1 85 ? 0.732 -7.578 -4.163 1.00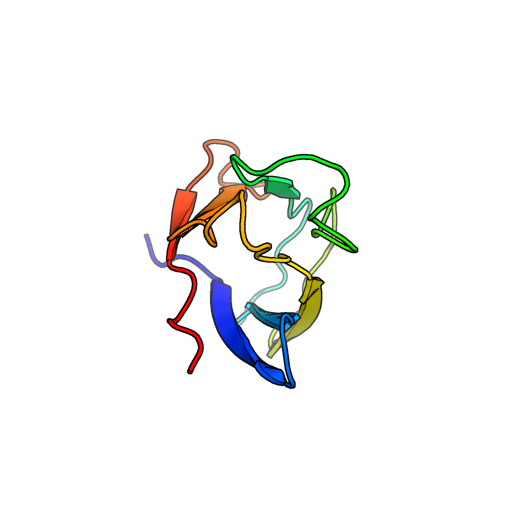 96.62 85 LEU A N 1
ATOM 648 C CA . LEU A 1 85 ? 0.216 -6.724 -5.220 1.00 96.62 85 LEU A CA 1
ATOM 649 C C . LEU A 1 85 ? -0.604 -7.583 -6.187 1.00 96.62 85 LEU A C 1
ATOM 651 O O . LEU A 1 85 ? -0.090 -8.565 -6.728 1.00 96.62 85 LEU A O 1
ATOM 655 N N . PRO A 1 86 ? -1.872 -7.228 -6.450 1.00 95.31 86 PRO A N 1
ATOM 656 C CA . PRO A 1 86 ? -2.667 -7.958 -7.422 1.00 95.31 86 PRO A CA 1
ATOM 657 C C . PRO A 1 86 ? -2.037 -7.843 -8.818 1.00 95.31 86 PRO A C 1
ATOM 659 O O . PRO A 1 86 ? -1.520 -6.777 -9.176 1.00 95.31 86 PRO A O 1
ATOM 662 N N . PRO A 1 87 ? -2.097 -8.908 -9.634 1.00 89.81 87 PRO A N 1
ATOM 663 C CA . PRO A 1 87 ? -1.552 -8.880 -10.979 1.00 89.81 87 PRO A CA 1
ATOM 664 C C . PRO A 1 87 ? -2.243 -7.813 -11.829 1.00 89.81 87 PRO A C 1
ATOM 666 O O . PRO A 1 87 ? -3.380 -7.397 -11.589 1.00 89.81 87 PRO A O 1
ATOM 669 N N . LYS A 1 88 ? -1.523 -7.361 -12.848 1.00 83.38 88 LYS A N 1
ATOM 670 C CA . LYS A 1 88 ? -1.954 -6.310 -13.759 1.00 83.38 88 LYS A CA 1
ATOM 671 C C . LYS A 1 88 ? -1.919 -6.855 -15.175 1.00 83.38 88 LYS A C 1
ATOM 673 O O . LYS A 1 88 ? -0.848 -7.245 -15.631 1.00 83.38 88 LYS A O 1
ATOM 678 N N . ASN A 1 89 ? -3.086 -6.877 -15.813 1.00 64.06 89 ASN A N 1
ATOM 679 C CA . ASN A 1 89 ? -3.236 -7.213 -17.228 1.00 64.06 89 ASN A CA 1
ATOM 680 C C . ASN A 1 89 ? -2.821 -6.039 -18.119 1.00 64.06 89 ASN A C 1
ATOM 682 O O . ASN A 1 89 ? -2.952 -4.876 -17.661 1.00 64.06 89 ASN A O 1
#

Radius of gyration: 12.64 Å; chains: 1; bounding box: 27×20×37 Å